Protein AF-A0A379USM1-F1 (afdb_monomer_lite)

pLDDT: mean 75.59, std 11.04, range [40.62, 89.88]

Sequence (109 aa):
MSIKTFIFSQPDKPIVKEKKEIDQTYKKFRFEIIASVFISYAVFYLTRKNFSAAMPAMLTETSLTAEDFAIMSSIFYILYGAMKFVGGMLVDKINPKAMTGPVLIGVGL

Radius of gyration: 20.26 Å; chains: 1; bounding box: 42×25×55 Å

InterPro domains:
  IPR011701 Major facilitator superfamily [PF07690] (37-107)
  IPR020846 Major facilitator superfamily domain [PS50850] (33-109)
  IPR036259 MFS transporter superfamily [G3DSA:1.20.1250.20] (21-109)
  IPR036259 MFS transporter superfamily [SSF103473] (19-105)
  IPR051337 Organophosphate:Pi Antiporter [PTHR43826] (12-108)

Secondary structure (DSSP, 8-state):
--HHHHHBPPPPPP--S-HHHHHHHHH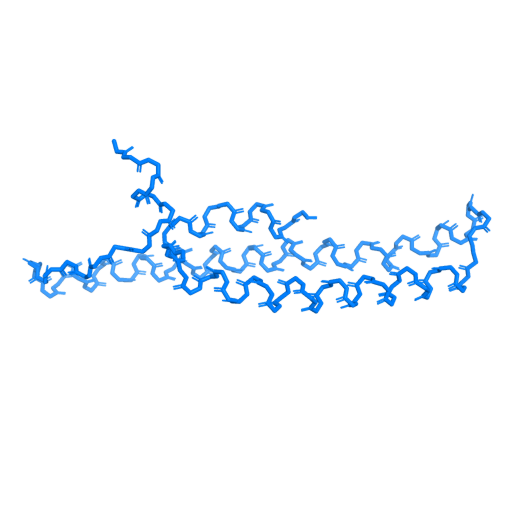HHHHHHHHHHHHHHHHHHHHHHHHHHHHHHHHHHSS--HHHHHHHHHHHHHHHHHHHHHHHHHHTTB-HHHHHHHHHHHS--

Structure (mmCIF, N/CA/C/O backbone):
data_AF-A0A379USM1-F1
#
_entry.id   AF-A0A379USM1-F1
#
loop_
_atom_site.group_PDB
_atom_site.id
_atom_site.type_symbol
_atom_site.label_atom_id
_atom_site.label_alt_id
_atom_site.label_comp_id
_atom_site.label_asym_id
_atom_site.label_entity_id
_atom_site.label_seq_id
_atom_site.pdbx_PDB_ins_code
_atom_site.Cartn_x
_atom_site.Cartn_y
_atom_site.Cartn_z
_atom_site.occupancy
_atom_site.B_iso_or_equiv
_atom_site.auth_seq_id
_atom_site.auth_comp_id
_atom_site.auth_asym_id
_atom_site.auth_atom_id
_atom_site.pdbx_PDB_model_num
ATOM 1 N N . MET A 1 1 ? 4.500 -9.014 27.762 1.00 50.34 1 MET A N 1
ATOM 2 C CA . MET A 1 1 ? 3.458 -9.094 26.712 1.00 50.34 1 MET A CA 1
ATOM 3 C C . MET A 1 1 ? 4.026 -9.956 25.588 1.00 50.34 1 MET A C 1
ATOM 5 O O . MET A 1 1 ? 5.083 -9.613 25.081 1.00 50.34 1 MET A O 1
ATOM 9 N N . SER A 1 2 ? 3.452 -11.133 25.315 1.00 60.16 2 SER A N 1
ATOM 10 C CA . SER A 1 2 ? 4.044 -12.127 24.396 1.00 60.16 2 SER A CA 1
ATOM 11 C C . SER A 1 2 ? 3.902 -11.690 22.931 1.00 60.16 2 SER A C 1
ATOM 13 O O . SER A 1 2 ? 2.845 -11.196 22.545 1.00 60.16 2 SER A O 1
ATOM 15 N N . ILE A 1 3 ? 4.936 -11.898 22.106 1.00 59.66 3 ILE A N 1
ATOM 16 C CA . ILE A 1 3 ? 4.970 -11.534 20.671 1.00 59.66 3 ILE A CA 1
ATOM 17 C C . ILE A 1 3 ? 3.779 -12.139 19.903 1.00 59.66 3 ILE A C 1
ATOM 19 O O . ILE A 1 3 ? 3.190 -11.484 19.045 1.00 59.66 3 ILE A O 1
ATOM 23 N N . LYS A 1 4 ? 3.344 -13.352 20.275 1.00 56.34 4 LYS A N 1
ATOM 24 C CA . LYS A 1 4 ? 2.149 -13.993 19.697 1.00 56.34 4 LYS A CA 1
ATOM 25 C C . LYS A 1 4 ? 0.861 -13.203 19.961 1.00 56.34 4 LYS A C 1
ATOM 27 O O . LYS A 1 4 ? -0.006 -13.150 19.098 1.00 56.34 4 LYS A O 1
ATOM 32 N N . THR A 1 5 ? 0.739 -12.570 21.128 1.00 60.22 5 THR A N 1
ATOM 33 C CA . THR A 1 5 ? -0.442 -11.778 21.516 1.00 60.22 5 THR A CA 1
ATOM 34 C C . THR A 1 5 ? -0.547 -10.475 20.725 1.00 60.22 5 THR A C 1
ATOM 36 O O . THR A 1 5 ? -1.642 -9.946 20.561 1.00 60.22 5 THR A O 1
ATOM 39 N N . PHE A 1 6 ? 0.582 -9.955 20.236 1.00 61.62 6 PHE A N 1
ATOM 40 C CA . PHE A 1 6 ? 0.600 -8.787 19.364 1.00 61.62 6 PHE A CA 1
ATOM 41 C C . PHE A 1 6 ? 0.132 -9.164 17.953 1.00 61.62 6 PHE A C 1
ATOM 43 O O . PHE A 1 6 ? -0.785 -8.544 17.437 1.00 61.62 6 PHE A O 1
ATOM 50 N N . ILE A 1 7 ? 0.689 -10.225 17.362 1.00 61.12 7 ILE A N 1
ATOM 51 C CA . ILE A 1 7 ? 0.458 -10.573 15.950 1.00 61.12 7 ILE A CA 1
ATOM 52 C C . ILE A 1 7 ? -0.935 -11.174 15.692 1.00 61.12 7 ILE A C 1
ATOM 54 O O . ILE A 1 7 ? -1.547 -10.864 14.673 1.00 61.12 7 ILE A O 1
ATOM 58 N N . PHE A 1 8 ? -1.465 -12.006 16.594 1.00 66.44 8 PHE A N 1
ATOM 59 C CA . PHE A 1 8 ? -2.711 -12.742 16.349 1.00 66.44 8 PHE A CA 1
ATOM 60 C C . PHE A 1 8 ? -3.943 -12.078 16.973 1.00 66.44 8 PHE A C 1
ATOM 62 O O . PHE A 1 8 ? -3.883 -11.523 18.079 1.00 66.44 8 PHE A O 1
ATOM 69 N N . SER A 1 9 ? -5.069 -12.149 16.252 1.00 62.97 9 SER A N 1
ATOM 70 C CA . SER A 1 9 ? -6.356 -11.611 16.703 1.00 62.97 9 SER A CA 1
ATOM 71 C C . SER A 1 9 ? -6.764 -12.216 18.052 1.00 62.97 9 SER A C 1
ATOM 73 O O . SER A 1 9 ? -6.607 -13.415 18.284 1.00 62.97 9 SER A O 1
ATOM 75 N N . GLN A 1 10 ? -7.225 -11.369 18.971 1.00 66.00 10 GLN A N 1
ATOM 76 C CA . GLN A 1 10 ? -7.670 -11.775 20.306 1.00 66.00 10 GLN A CA 1
ATOM 77 C C . GLN A 1 10 ? -9.202 -11.867 20.321 1.00 66.00 10 GLN A C 1
ATOM 79 O O . GLN A 1 10 ? -9.842 -11.072 19.633 1.00 66.00 10 GLN A O 1
ATOM 84 N N . PRO A 1 11 ? -9.793 -12.776 21.115 1.00 68.38 11 PRO A N 1
ATOM 85 C CA . PRO A 1 11 ? -11.241 -12.833 21.287 1.00 68.38 11 PRO A CA 1
ATOM 86 C C . PRO A 1 11 ? -11.786 -11.515 21.857 1.00 68.38 11 PRO A C 1
ATOM 88 O O . PRO A 1 11 ? -11.106 -10.832 22.636 1.00 68.38 11 PRO A O 1
ATOM 91 N N . ASP A 1 12 ? -13.011 -11.165 21.461 1.00 67.06 12 ASP A N 1
ATOM 92 C CA . ASP A 1 12 ? -13.661 -9.920 21.862 1.00 67.06 12 ASP A CA 1
ATOM 93 C C . ASP A 1 12 ? -13.754 -9.805 23.386 1.00 67.06 12 ASP A C 1
ATOM 95 O O . ASP A 1 12 ? -14.213 -10.710 24.087 1.00 67.06 12 ASP A O 1
ATOM 99 N N . LYS A 1 13 ? -13.309 -8.663 23.918 1.00 73.69 13 LYS A N 1
ATOM 100 C CA . LYS A 1 13 ? -13.446 -8.370 25.346 1.00 73.69 13 LYS A CA 1
ATOM 101 C C . LYS A 1 13 ? -14.889 -7.945 25.640 1.00 73.69 13 LYS A C 1
ATOM 103 O O . LYS A 1 13 ? -15.439 -7.158 24.868 1.00 73.69 13 LYS A O 1
ATOM 108 N N . PRO A 1 14 ? -15.482 -8.385 26.766 1.00 76.50 14 PRO A N 1
ATOM 109 C CA . PRO A 1 14 ? -16.818 -7.949 27.153 1.00 76.50 14 PRO A CA 1
ATOM 110 C C . PRO A 1 14 ? -16.859 -6.425 27.324 1.00 76.50 14 PRO A C 1
ATOM 112 O O . PRO A 1 14 ? -15.882 -5.801 27.746 1.00 76.50 14 PRO A O 1
ATOM 115 N N . ILE A 1 15 ? -17.987 -5.814 26.968 1.00 73.50 15 ILE A N 1
ATOM 116 C CA . ILE A 1 15 ? -18.174 -4.362 27.023 1.00 73.50 15 ILE A CA 1
ATOM 117 C C . ILE A 1 15 ? -18.356 -3.960 28.493 1.00 73.50 15 ILE A C 1
ATOM 119 O O . ILE A 1 15 ? -19.417 -4.179 29.065 1.00 73.50 15 ILE A O 1
ATOM 123 N N . VAL A 1 16 ? -17.314 -3.392 29.108 1.00 74.94 16 VAL A N 1
ATOM 124 C CA . VAL A 1 16 ? -17.329 -2.977 30.530 1.00 74.94 16 VAL A CA 1
ATOM 125 C C . VAL A 1 16 ? -17.518 -1.458 30.705 1.00 74.94 16 VAL A C 1
ATOM 127 O O . VAL A 1 16 ? -17.664 -0.977 31.821 1.00 74.94 16 VAL A O 1
ATOM 130 N N . LYS A 1 17 ? -17.488 -0.675 29.618 1.00 76.12 17 LYS A N 1
ATOM 131 C CA . LYS A 1 17 ? -17.447 0.798 29.674 1.00 76.12 17 LYS A CA 1
ATOM 132 C C . LYS A 1 17 ? -18.814 1.455 29.502 1.00 76.12 17 LYS A C 1
ATOM 134 O O . LYS A 1 17 ? -19.667 0.947 28.776 1.00 76.12 17 LYS A O 1
ATOM 139 N N . GLU A 1 18 ? -18.974 2.639 30.092 1.00 84.12 18 GLU A N 1
ATOM 140 C CA . GLU A 1 18 ? -20.138 3.495 29.860 1.00 84.12 18 GLU A CA 1
ATOM 141 C C . GLU A 1 18 ? -20.208 3.998 28.408 1.00 84.12 18 GLU A C 1
ATOM 143 O O . GLU A 1 18 ? -19.195 4.301 27.770 1.00 84.12 18 GLU A O 1
ATOM 148 N N . LYS A 1 19 ? -21.433 4.172 27.896 1.00 82.94 19 LYS A N 1
ATOM 149 C CA . LYS A 1 19 ? -21.711 4.577 26.505 1.00 82.94 19 LYS A CA 1
ATOM 150 C C . LYS A 1 19 ? -20.992 5.872 26.091 1.00 82.94 19 LYS A C 1
ATOM 152 O O . LYS A 1 19 ? -20.481 5.968 24.979 1.00 82.94 19 LYS A O 1
ATOM 157 N N . LYS A 1 20 ? -20.883 6.843 27.005 1.00 84.69 20 LYS A N 1
ATOM 158 C CA . LYS A 1 20 ? -20.217 8.134 26.762 1.00 84.69 20 LYS A CA 1
ATOM 159 C C . LYS A 1 20 ? -18.708 7.986 26.526 1.00 84.69 20 LYS A C 1
ATOM 161 O O . LYS A 1 20 ? -18.154 8.674 25.670 1.00 84.69 20 LYS A O 1
ATOM 166 N N . GLU A 1 21 ? -18.045 7.087 27.252 1.00 84.38 21 GLU A N 1
ATOM 167 C CA . GLU A 1 21 ? -16.617 6.811 27.064 1.00 84.38 21 GLU A CA 1
ATOM 168 C C . GLU A 1 21 ? -16.347 6.074 25.749 1.00 84.38 21 GLU A C 1
ATOM 170 O O . GLU A 1 21 ? -15.343 6.341 25.079 1.00 84.38 21 GLU A O 1
ATOM 175 N N . ILE A 1 22 ? -17.253 5.169 25.361 1.00 84.38 22 ILE A N 1
ATOM 176 C CA . ILE A 1 22 ? -17.186 4.444 24.087 1.00 84.38 22 ILE A CA 1
ATOM 177 C C . ILE A 1 22 ? -17.250 5.436 22.922 1.00 84.38 22 ILE A C 1
ATOM 179 O O . ILE A 1 22 ? -16.369 5.411 22.063 1.00 84.38 22 ILE A O 1
ATOM 183 N N . ASP A 1 23 ? -18.212 6.361 22.930 1.00 87.12 23 ASP A N 1
ATOM 184 C CA . ASP A 1 23 ? -18.389 7.343 21.852 1.00 87.12 23 ASP A CA 1
ATOM 185 C C . ASP A 1 23 ? -17.173 8.267 21.686 1.00 87.12 23 ASP A C 1
ATOM 187 O O . ASP A 1 23 ? -16.744 8.557 20.564 1.00 87.12 23 ASP A O 1
ATOM 191 N N . GLN A 1 24 ? -16.582 8.725 22.794 1.00 86.94 24 GLN A N 1
ATOM 192 C CA . GLN A 1 24 ? -15.374 9.556 22.751 1.00 86.94 24 GLN A CA 1
ATOM 193 C C . GLN A 1 24 ? -14.169 8.781 22.214 1.00 86.94 24 GLN A C 1
ATOM 195 O O . GLN A 1 24 ? -13.426 9.287 21.371 1.00 86.94 24 GLN A O 1
ATOM 200 N N . THR A 1 25 ? -13.992 7.546 22.682 1.00 84.94 25 THR A N 1
ATOM 201 C CA . THR A 1 25 ? -12.895 6.670 22.258 1.00 84.94 25 THR A C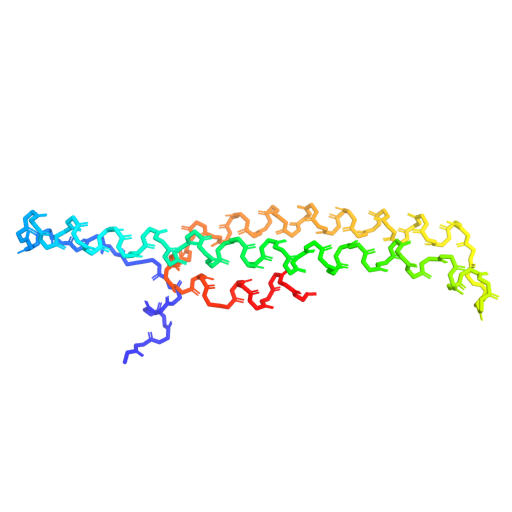A 1
ATOM 202 C C . THR A 1 25 ? -13.025 6.313 20.776 1.00 84.94 25 THR A C 1
ATOM 204 O O . THR A 1 25 ? -12.046 6.383 20.034 1.00 84.94 25 THR A O 1
ATOM 207 N N . TYR A 1 26 ? -14.241 6.009 20.318 1.00 85.62 26 TYR A N 1
ATOM 208 C CA . TYR A 1 26 ? -14.533 5.702 18.921 1.00 85.62 26 TYR A CA 1
ATOM 209 C C . TYR A 1 26 ? -14.215 6.878 17.993 1.00 85.62 26 TYR A C 1
ATOM 211 O O . TYR A 1 26 ? -13.559 6.692 16.970 1.00 85.62 26 TYR A O 1
ATOM 219 N N . LYS A 1 27 ? -14.619 8.103 18.359 1.00 87.12 27 LYS A N 1
ATOM 220 C CA . LYS A 1 27 ? -14.324 9.305 17.558 1.00 87.12 27 LYS A CA 1
ATOM 221 C C . LYS A 1 27 ? -12.821 9.537 17.387 1.00 87.12 27 LYS A C 1
ATOM 223 O O . LYS A 1 27 ? -12.395 9.852 16.278 1.00 87.12 27 LYS A O 1
ATOM 228 N N . LYS A 1 28 ? -12.031 9.343 18.450 1.00 84.81 28 LYS A N 1
ATOM 229 C CA . LYS A 1 28 ? -10.564 9.458 18.395 1.00 84.81 28 LYS A CA 1
ATOM 230 C C . LYS A 1 28 ? -9.955 8.407 17.466 1.00 84.81 28 LYS A C 1
ATOM 232 O O . LYS A 1 28 ? -9.300 8.769 16.492 1.00 84.81 28 LYS A O 1
ATOM 237 N N . PHE A 1 29 ? -10.259 7.127 17.695 1.00 82.94 29 PHE A N 1
ATOM 238 C CA . PHE A 1 29 ? -9.716 6.046 16.866 1.00 82.94 29 PHE A CA 1
ATOM 239 C C . PHE A 1 29 ? -10.137 6.149 15.404 1.00 82.94 29 PHE A C 1
ATOM 241 O O . PHE A 1 29 ? -9.343 5.850 14.518 1.00 82.94 29 PHE A O 1
ATOM 248 N N . ARG A 1 30 ? -11.359 6.609 15.124 1.00 84.19 30 ARG A N 1
ATOM 249 C CA . ARG A 1 30 ? -11.820 6.811 13.749 1.00 84.19 30 ARG A CA 1
ATOM 250 C C . ARG A 1 30 ? -10.920 7.787 12.993 1.00 84.19 30 ARG A C 1
ATOM 252 O O . ARG A 1 30 ? -10.568 7.507 11.853 1.00 84.19 30 ARG A O 1
ATOM 259 N N . PHE A 1 31 ? -10.548 8.906 13.612 1.00 84.94 31 PHE A N 1
ATOM 260 C CA . PHE A 1 31 ? -9.679 9.889 12.970 1.00 84.94 31 PHE A CA 1
ATOM 261 C C . PHE A 1 31 ? -8.254 9.354 12.781 1.00 84.94 31 PHE A C 1
ATOM 263 O O . PHE A 1 31 ? -7.702 9.473 11.691 1.00 84.94 31 PHE A O 1
ATOM 270 N N . GLU A 1 32 ? -7.696 8.697 13.801 1.00 80.88 32 GLU A N 1
ATOM 271 C CA . GLU A 1 32 ? -6.358 8.091 13.736 1.00 80.88 32 GLU A CA 1
ATOM 272 C C . GLU A 1 32 ? -6.256 7.025 12.636 1.00 80.88 32 GLU A C 1
ATOM 274 O O . GLU A 1 32 ? -5.315 7.044 11.843 1.00 80.88 32 GLU A O 1
ATOM 279 N N . ILE A 1 33 ? -7.248 6.132 12.538 1.00 80.31 33 ILE A N 1
ATOM 280 C CA . ILE A 1 33 ? -7.286 5.078 11.515 1.00 80.31 33 ILE A CA 1
ATOM 281 C C . ILE A 1 33 ? -7.414 5.691 10.117 1.00 80.31 33 ILE A C 1
ATOM 283 O O . ILE A 1 33 ? -6.684 5.293 9.213 1.00 80.31 33 ILE A O 1
ATOM 287 N N . ILE A 1 34 ? -8.301 6.675 9.927 1.00 83.88 34 ILE A N 1
ATOM 288 C CA . ILE A 1 34 ? -8.475 7.329 8.621 1.00 83.88 34 ILE A CA 1
ATOM 289 C C . ILE A 1 34 ? -7.185 8.035 8.191 1.00 83.88 34 ILE A C 1
ATOM 291 O O . ILE A 1 34 ? -6.742 7.844 7.060 1.00 83.88 34 ILE A O 1
ATOM 295 N N . ALA A 1 35 ? -6.565 8.814 9.081 1.00 82.06 35 ALA A N 1
ATOM 296 C CA . ALA A 1 35 ? -5.321 9.519 8.783 1.00 82.06 35 ALA A CA 1
ATOM 297 C C . ALA A 1 35 ? -4.186 8.540 8.446 1.00 82.06 35 ALA A C 1
ATOM 299 O O . ALA A 1 35 ? -3.465 8.731 7.469 1.00 82.06 35 ALA A O 1
ATOM 300 N N . SER A 1 36 ? -4.074 7.456 9.214 1.00 78.00 36 SER A N 1
ATOM 301 C CA . SER A 1 36 ? -3.102 6.387 8.991 1.00 78.00 36 SER A CA 1
ATOM 302 C C . SER A 1 36 ? -3.266 5.734 7.613 1.00 78.00 36 SER A C 1
ATOM 304 O O . SER A 1 36 ? -2.301 5.691 6.847 1.00 78.00 36 SER A O 1
ATOM 306 N N . VAL A 1 37 ? -4.479 5.296 7.261 1.00 79.56 37 VAL A N 1
ATOM 307 C CA . VAL A 1 37 ? -4.771 4.663 5.961 1.00 79.56 37 VAL A CA 1
ATOM 308 C C . VAL A 1 37 ? -4.533 5.638 4.808 1.00 79.56 37 VAL A C 1
ATOM 310 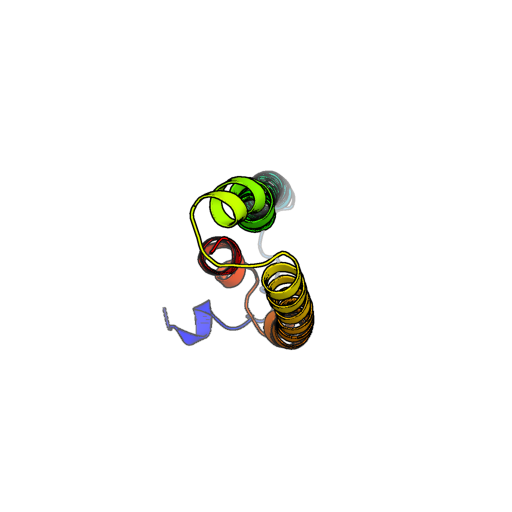O O . VAL A 1 37 ? -3.961 5.258 3.788 1.00 79.56 37 VAL A O 1
ATOM 313 N N . PHE A 1 38 ? -4.917 6.905 4.977 1.00 82.75 38 PHE A N 1
ATOM 314 C CA . PHE A 1 38 ? -4.698 7.940 3.969 1.00 82.75 38 PHE A CA 1
ATOM 315 C C . PHE A 1 38 ? -3.208 8.155 3.685 1.00 82.75 38 PHE A C 1
ATOM 317 O O . PHE A 1 38 ? -2.797 8.133 2.525 1.00 82.75 38 PHE A O 1
ATOM 324 N N . ILE A 1 39 ? -2.388 8.302 4.732 1.00 81.56 39 ILE A N 1
ATOM 325 C CA . ILE A 1 39 ? -0.938 8.482 4.587 1.00 81.56 39 ILE A CA 1
ATOM 326 C C . ILE A 1 39 ? -0.300 7.243 3.953 1.00 81.56 39 ILE A C 1
ATOM 328 O O . ILE A 1 39 ? 0.508 7.395 3.038 1.00 81.56 39 ILE A O 1
ATOM 332 N N . SER A 1 40 ? -0.688 6.028 4.367 1.00 76.25 40 SER A N 1
ATOM 333 C CA . SER A 1 40 ? -0.144 4.806 3.739 1.00 76.25 40 SER A CA 1
ATOM 334 C C . SER A 1 40 ? -0.449 4.784 2.247 1.00 76.25 40 SER A C 1
ATOM 336 O O . SER A 1 40 ? 0.424 4.495 1.432 1.00 76.25 40 SER A O 1
ATOM 338 N N . TYR A 1 41 ? -1.691 5.108 1.885 1.00 80.06 41 TYR A N 1
ATOM 339 C CA . TYR A 1 41 ? -2.125 5.099 0.496 1.00 80.06 41 TYR A CA 1
ATOM 340 C C . TYR A 1 41 ? -1.406 6.165 -0.340 1.00 80.06 41 TYR A C 1
ATOM 342 O O . TYR A 1 41 ? -1.020 5.897 -1.476 1.00 80.06 41 TYR A O 1
ATOM 350 N N . ALA A 1 42 ? -1.164 7.347 0.231 1.00 83.38 42 ALA A N 1
ATOM 351 C CA . ALA A 1 42 ? -0.389 8.398 -0.420 1.00 83.38 42 ALA A CA 1
ATOM 352 C C . ALA A 1 42 ? 1.060 7.955 -0.688 1.00 83.38 42 ALA A C 1
ATOM 354 O O . ALA A 1 42 ? 1.534 8.081 -1.817 1.00 83.38 42 ALA A O 1
ATOM 355 N N . VAL A 1 43 ? 1.739 7.373 0.309 1.00 80.75 43 VAL A N 1
ATOM 356 C CA . VAL A 1 43 ? 3.117 6.865 0.164 1.00 80.75 43 VAL A CA 1
ATOM 357 C C . VAL A 1 43 ? 3.189 5.737 -0.869 1.00 80.75 43 VAL A C 1
ATOM 359 O O . VAL A 1 43 ? 4.055 5.762 -1.741 1.00 80.75 43 VAL A O 1
ATOM 362 N N . PHE A 1 44 ? 2.230 4.808 -0.854 1.00 79.25 44 PHE A N 1
ATOM 363 C CA . PHE A 1 44 ? 2.126 3.742 -1.857 1.00 79.25 44 PHE A CA 1
ATOM 364 C C . PHE A 1 44 ? 1.992 4.286 -3.293 1.00 79.25 44 PHE A C 1
ATOM 366 O O . PHE A 1 44 ? 2.520 3.710 -4.246 1.00 79.25 44 PHE A O 1
ATOM 373 N N . TYR A 1 45 ? 1.300 5.413 -3.482 1.00 81.12 45 TYR A N 1
ATOM 374 C CA . TYR A 1 45 ? 1.200 6.039 -4.802 1.00 81.12 45 TYR A CA 1
ATOM 375 C C . TYR A 1 45 ? 2.509 6.676 -5.266 1.00 81.12 45 TYR A C 1
ATOM 377 O O . TYR A 1 45 ? 2.767 6.677 -6.473 1.00 81.12 45 TYR A O 1
ATOM 385 N N . LEU A 1 46 ? 3.339 7.174 -4.343 1.00 77.50 46 LEU A N 1
ATOM 386 C CA . LEU A 1 46 ? 4.660 7.705 -4.680 1.00 77.50 46 LEU A CA 1
ATOM 387 C C . LEU A 1 46 ? 5.541 6.601 -5.269 1.00 77.50 46 LEU A C 1
ATOM 389 O O . LEU A 1 46 ? 6.005 6.727 -6.400 1.00 77.50 46 LEU A O 1
ATOM 393 N N . THR A 1 47 ? 5.690 5.472 -4.573 1.00 75.00 47 THR A N 1
ATOM 394 C CA . THR A 1 47 ? 6.527 4.360 -5.055 1.00 75.00 47 THR A CA 1
ATOM 395 C C . THR A 1 47 ? 6.018 3.776 -6.371 1.00 75.00 47 THR A C 1
ATOM 397 O O . THR A 1 47 ? 6.808 3.507 -7.277 1.00 75.00 47 THR A O 1
ATOM 400 N N . ARG A 1 48 ? 4.694 3.681 -6.546 1.00 75.94 48 ARG A N 1
ATOM 401 C CA . ARG A 1 48 ? 4.086 3.174 -7.784 1.00 75.94 48 ARG A CA 1
ATOM 402 C C . ARG A 1 48 ? 4.274 4.094 -8.994 1.00 75.94 48 ARG A C 1
ATOM 404 O O . ARG A 1 48 ? 4.325 3.601 -10.119 1.00 75.94 48 ARG A O 1
ATOM 411 N N . LYS A 1 49 ? 4.331 5.415 -8.802 1.00 76.69 49 LYS A N 1
ATOM 412 C CA . LYS A 1 49 ? 4.477 6.384 -9.905 1.00 76.69 49 LYS A CA 1
ATOM 413 C C . LYS A 1 49 ? 5.928 6.732 -10.229 1.00 76.69 49 LYS A C 1
ATOM 415 O O . LYS A 1 49 ? 6.186 7.141 -11.360 1.00 76.69 49 LYS A O 1
ATOM 420 N N . ASN A 1 50 ? 6.860 6.499 -9.305 1.00 80.31 50 ASN A N 1
ATOM 421 C CA . ASN A 1 50 ? 8.287 6.764 -9.507 1.00 80.31 50 ASN A CA 1
ATOM 422 C C . ASN A 1 50 ? 8.852 6.066 -10.752 1.00 80.31 50 ASN A C 1
ATOM 424 O O . ASN A 1 50 ? 9.579 6.685 -11.522 1.00 80.31 50 ASN A O 1
ATOM 428 N N . PHE A 1 51 ? 8.473 4.809 -10.996 1.00 75.38 51 PHE A N 1
ATOM 429 C CA . PHE A 1 51 ? 8.990 4.043 -12.133 1.00 75.38 51 PHE A CA 1
ATOM 430 C C . PHE A 1 51 ? 8.571 4.640 -13.488 1.00 75.38 51 PHE A C 1
ATOM 432 O O . PHE A 1 51 ? 9.394 4.792 -14.385 1.00 75.38 51 PHE A O 1
ATOM 439 N N . SER A 1 52 ? 7.311 5.072 -13.619 1.00 78.81 52 SER A N 1
ATOM 440 C CA . SER A 1 52 ? 6.830 5.745 -14.835 1.00 78.81 52 SER A CA 1
ATOM 441 C C . SER A 1 52 ? 7.435 7.139 -15.025 1.00 78.81 52 SER A C 1
ATOM 443 O O . SER A 1 52 ? 7.583 7.580 -16.159 1.00 78.81 52 SER A O 1
ATOM 445 N N . ALA A 1 53 ? 7.779 7.835 -13.937 1.00 82.62 53 ALA A N 1
ATOM 446 C CA . ALA A 1 53 ? 8.440 9.138 -13.997 1.00 82.62 53 ALA A CA 1
ATOM 447 C C . ALA A 1 53 ? 9.928 9.026 -14.380 1.00 82.62 53 ALA A C 1
ATOM 449 O O . ALA A 1 53 ? 10.438 9.885 -15.093 1.00 82.62 53 ALA A O 1
ATOM 450 N N . ALA A 1 54 ? 10.608 7.960 -13.943 1.00 84.06 54 ALA A N 1
ATOM 451 C CA . ALA A 1 54 ? 12.013 7.698 -14.255 1.00 84.06 54 ALA A CA 1
ATOM 452 C C . ALA A 1 54 ? 12.225 7.085 -15.651 1.00 84.06 54 ALA A C 1
ATOM 454 O O . ALA A 1 54 ? 13.286 7.270 -16.240 1.00 84.06 54 ALA A O 1
ATOM 455 N N . MET A 1 55 ? 11.218 6.397 -16.200 1.00 80.94 55 MET A N 1
ATOM 456 C CA . MET A 1 55 ? 11.265 5.741 -17.513 1.00 80.94 55 MET A CA 1
ATOM 457 C C . MET A 1 55 ? 11.889 6.593 -18.642 1.00 80.94 55 MET A C 1
ATOM 459 O O . MET A 1 55 ? 12.817 6.096 -19.274 1.00 80.94 55 MET A O 1
ATOM 463 N N . PRO A 1 56 ? 11.465 7.847 -18.915 1.00 82.12 56 PRO A N 1
ATOM 464 C CA . PRO A 1 56 ? 12.056 8.638 -19.999 1.00 82.12 56 PRO A CA 1
ATOM 465 C C . PRO A 1 56 ? 13.550 8.924 -19.798 1.00 82.12 56 PRO A C 1
ATOM 467 O O . PRO A 1 56 ? 14.305 8.821 -20.757 1.00 82.12 56 PRO A O 1
ATOM 470 N N . ALA A 1 57 ? 13.985 9.221 -18.568 1.00 83.75 57 ALA A N 1
ATOM 471 C CA . ALA A 1 57 ? 15.397 9.460 -18.258 1.00 83.75 57 ALA A CA 1
ATOM 472 C C . ALA A 1 57 ? 16.233 8.173 -18.370 1.00 83.75 57 ALA A C 1
ATOM 474 O O . ALA A 1 57 ? 17.344 8.182 -18.894 1.00 83.75 57 ALA A O 1
ATOM 475 N N . MET A 1 58 ? 15.678 7.036 -17.939 1.00 81.56 58 MET A N 1
ATOM 476 C CA . MET A 1 58 ? 16.354 5.744 -18.061 1.00 81.56 58 MET A CA 1
ATOM 477 C C . MET A 1 58 ? 16.502 5.308 -19.522 1.00 81.56 58 MET A C 1
ATOM 479 O O . MET A 1 58 ? 17.562 4.815 -19.887 1.00 81.56 58 MET A O 1
ATOM 483 N N . LEU A 1 59 ? 15.500 5.531 -20.376 1.00 81.38 59 LEU A N 1
ATOM 484 C CA . LEU A 1 59 ? 15.587 5.219 -21.811 1.00 81.38 59 LEU A CA 1
ATOM 485 C C . LEU A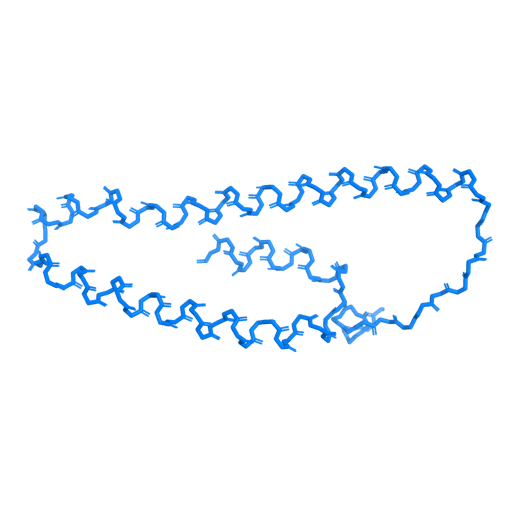 1 59 ? 16.645 6.060 -22.547 1.00 81.38 59 LEU A C 1
ATOM 487 O O . LEU A 1 59 ? 17.171 5.616 -23.562 1.00 81.38 59 LEU A O 1
ATOM 491 N N . THR A 1 60 ? 16.945 7.273 -22.068 1.00 80.00 60 THR A N 1
ATOM 492 C CA . THR A 1 60 ? 17.966 8.146 -22.674 1.00 80.00 60 THR A CA 1
ATOM 493 C C . THR A 1 60 ? 19.377 7.889 -22.152 1.00 80.00 60 THR A C 1
ATOM 495 O O . THR A 1 60 ? 20.336 8.065 -22.898 1.00 80.00 60 THR A O 1
ATOM 498 N N . GLU A 1 61 ? 19.519 7.507 -20.879 1.00 79.94 61 GLU A N 1
ATOM 499 C CA . GLU A 1 61 ? 20.823 7.368 -20.209 1.00 79.94 61 GLU A CA 1
ATOM 500 C C . GLU A 1 61 ? 21.312 5.918 -20.095 1.00 79.94 61 GLU A C 1
ATOM 502 O O . GLU A 1 61 ? 22.476 5.678 -19.773 1.00 79.94 61 GLU A O 1
ATOM 507 N N . THR A 1 62 ? 20.451 4.935 -20.366 1.00 76.94 62 THR A N 1
ATOM 508 C CA . THR A 1 62 ? 20.794 3.509 -20.299 1.00 76.94 62 THR A CA 1
ATOM 509 C C . THR A 1 62 ? 20.491 2.805 -21.618 1.00 76.94 62 THR A C 1
ATOM 511 O O . THR A 1 62 ? 19.729 3.293 -22.444 1.00 76.94 62 THR A O 1
ATOM 514 N N . SER A 1 63 ? 21.063 1.617 -21.812 1.00 76.62 63 SER A N 1
ATOM 515 C CA . SER A 1 63 ? 20.776 0.738 -22.953 1.00 76.62 63 SER A CA 1
ATOM 516 C C . SER A 1 63 ? 19.455 -0.042 -22.821 1.00 76.62 63 SER A C 1
ATOM 518 O O . SER A 1 63 ? 19.230 -0.985 -23.577 1.00 76.62 63 SER A O 1
ATOM 520 N N . LEU A 1 64 ? 18.589 0.324 -21.867 1.00 80.50 64 LEU A N 1
ATOM 521 C CA . LEU A 1 64 ? 17.270 -0.285 -21.697 1.00 80.50 64 LEU A CA 1
ATOM 522 C C . LEU A 1 64 ? 16.324 0.158 -22.811 1.00 80.50 64 LEU A C 1
ATOM 524 O O . LEU A 1 64 ? 16.257 1.335 -23.166 1.00 80.50 64 LEU A O 1
ATOM 528 N N . THR A 1 65 ? 15.544 -0.785 -23.328 1.00 83.56 65 THR A N 1
ATOM 529 C CA . THR A 1 65 ? 14.559 -0.530 -24.380 1.00 83.56 65 THR A CA 1
ATOM 530 C C . THR A 1 65 ? 13.144 -0.430 -23.811 1.00 83.56 65 THR A C 1
ATOM 532 O O . THR A 1 65 ? 12.858 -0.867 -22.695 1.00 83.56 65 THR A O 1
ATOM 535 N N . ALA A 1 66 ? 12.208 0.124 -24.587 1.00 81.44 66 ALA A N 1
ATOM 536 C CA . ALA A 1 66 ? 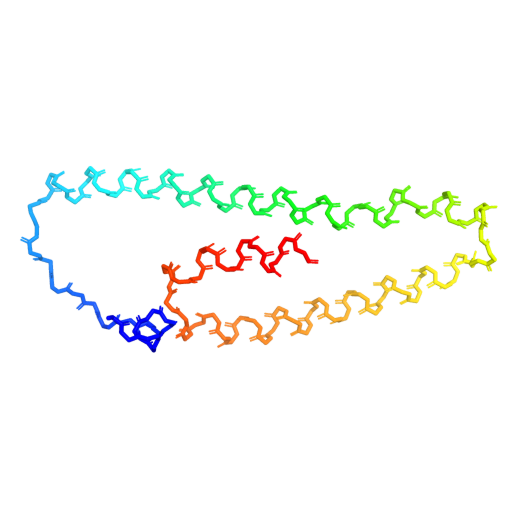10.799 0.177 -24.188 1.00 81.44 66 ALA A CA 1
ATOM 537 C C . ALA A 1 66 ? 10.189 -1.223 -23.953 1.00 81.44 66 ALA A C 1
ATOM 539 O O . ALA A 1 66 ? 9.257 -1.363 -23.160 1.00 81.44 66 ALA A O 1
ATOM 540 N N . GLU A 1 67 ? 10.728 -2.253 -24.613 1.00 86.25 67 GLU A N 1
ATOM 541 C CA . GLU A 1 67 ? 10.311 -3.646 -24.451 1.00 86.25 67 GLU A CA 1
ATOM 542 C C . GLU A 1 67 ? 10.685 -4.190 -23.062 1.00 86.25 67 GLU A C 1
ATOM 544 O O . GLU A 1 67 ? 9.838 -4.773 -22.379 1.00 86.25 67 GLU A O 1
ATOM 549 N N . ASP A 1 68 ? 11.891 -3.886 -22.573 1.00 84.12 68 ASP A N 1
ATOM 550 C CA . ASP A 1 68 ? 12.339 -4.268 -21.225 1.00 84.12 68 ASP A CA 1
ATOM 551 C C . ASP A 1 68 ? 11.439 -3.658 -20.138 1.00 84.12 68 ASP A C 1
ATOM 553 O O . ASP A 1 68 ? 11.016 -4.336 -19.194 1.00 84.12 68 ASP A O 1
ATOM 557 N N . PHE A 1 69 ? 11.059 -2.387 -20.304 1.00 83.19 69 PHE A N 1
ATOM 558 C CA . PHE A 1 69 ? 10.126 -1.700 -19.404 1.00 83.19 69 PHE A CA 1
ATOM 559 C C . PHE A 1 69 ? 8.729 -2.336 -19.400 1.00 83.19 69 PHE A C 1
ATOM 561 O O . PHE A 1 69 ? 8.082 -2.410 -18.344 1.00 83.19 69 PHE A O 1
ATOM 568 N N . ALA A 1 70 ? 8.256 -2.812 -20.554 1.00 84.62 70 ALA A N 1
ATOM 569 C CA . ALA A 1 70 ? 6.970 -3.493 -20.669 1.00 84.62 70 ALA A CA 1
ATOM 570 C C . ALA A 1 70 ? 6.982 -4.847 -19.940 1.00 84.62 70 ALA A C 1
ATOM 572 O O . ALA A 1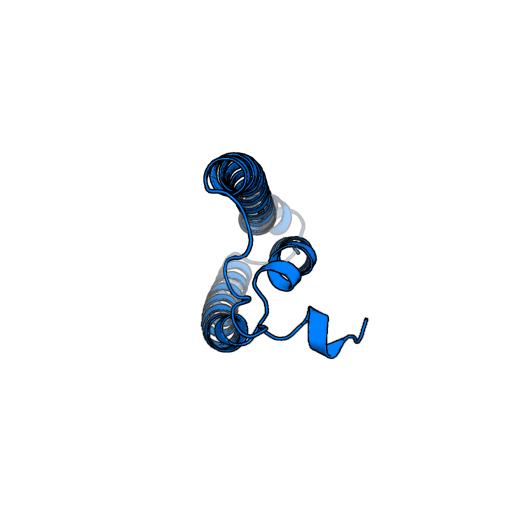 70 ? 6.034 -5.170 -19.212 1.00 84.62 70 ALA A O 1
ATOM 573 N N . ILE A 1 71 ? 8.075 -5.604 -20.067 1.00 89.25 71 ILE A N 1
ATOM 574 C CA . ILE A 1 71 ? 8.264 -6.883 -19.372 1.00 89.25 71 ILE A CA 1
ATOM 575 C C . ILE A 1 71 ? 8.338 -6.662 -17.856 1.00 89.25 71 ILE A C 1
ATOM 577 O O . ILE A 1 71 ? 7.593 -7.302 -17.108 1.00 89.25 71 ILE A O 1
ATOM 581 N N . MET A 1 72 ? 9.151 -5.706 -17.391 1.00 86.50 72 MET A N 1
ATOM 582 C CA . MET A 1 72 ? 9.255 -5.363 -15.965 1.00 86.50 72 MET A CA 1
ATOM 583 C C . MET A 1 72 ? 7.900 -4.961 -15.370 1.00 86.50 72 MET A C 1
ATOM 585 O O . MET A 1 72 ? 7.510 -5.460 -14.311 1.00 86.50 72 MET A O 1
ATOM 589 N N . SER A 1 73 ? 7.149 -4.104 -16.067 1.00 83.81 73 SER A N 1
ATOM 590 C CA . SER A 1 73 ? 5.824 -3.655 -15.620 1.00 83.81 73 SER A CA 1
ATOM 591 C C . SER A 1 73 ? 4.826 -4.811 -15.536 1.00 83.81 73 SER A C 1
ATOM 593 O O . SER A 1 73 ? 4.041 -4.893 -14.591 1.00 83.81 73 SER A O 1
ATOM 595 N N . SER A 1 74 ? 4.867 -5.732 -16.499 1.00 88.19 74 SER A N 1
ATOM 596 C CA . SER A 1 74 ? 3.984 -6.902 -16.530 1.00 88.19 74 SER A CA 1
ATOM 597 C C . SER A 1 74 ? 4.265 -7.849 -15.362 1.00 88.19 74 SER A C 1
ATOM 599 O O . SER A 1 74 ? 3.339 -8.245 -14.651 1.00 88.19 74 SER A O 1
ATOM 601 N N . ILE A 1 75 ? 5.542 -8.145 -15.101 1.00 89.88 75 ILE A N 1
ATOM 602 C CA . ILE A 1 75 ? 5.968 -8.966 -13.958 1.00 89.88 75 ILE A CA 1
ATOM 603 C C . ILE A 1 75 ? 5.558 -8.307 -12.637 1.00 89.88 75 ILE A C 1
ATOM 605 O O . ILE A 1 75 ? 5.028 -8.983 -11.753 1.00 89.88 75 ILE A O 1
ATOM 609 N N . PHE A 1 76 ? 5.729 -6.987 -12.518 1.00 85.31 76 PHE A N 1
ATOM 610 C CA . PHE A 1 76 ? 5.297 -6.231 -11.344 1.00 85.31 76 PHE A CA 1
ATOM 611 C C . PHE A 1 76 ? 3.795 -6.395 -11.074 1.00 85.31 76 PHE A C 1
ATOM 613 O O . PHE A 1 76 ? 3.403 -6.664 -9.938 1.00 85.31 76 PHE A O 1
ATOM 620 N N . TYR A 1 77 ? 2.940 -6.296 -12.098 1.00 85.62 77 TYR A N 1
ATOM 621 C CA . TYR A 1 77 ? 1.494 -6.478 -11.924 1.00 85.62 77 TYR A CA 1
ATOM 622 C C . TYR A 1 77 ? 1.103 -7.906 -11.536 1.00 85.62 77 TYR A C 1
ATOM 624 O O . TYR A 1 77 ? 0.211 -8.081 -10.701 1.00 85.62 77 TYR A O 1
ATOM 632 N N . ILE A 1 78 ? 1.780 -8.913 -12.090 1.00 89.75 78 ILE A N 1
ATOM 633 C CA . ILE A 1 78 ? 1.553 -10.321 -11.737 1.00 89.75 78 ILE A CA 1
ATOM 634 C C . ILE A 1 78 ? 1.932 -10.570 -10.272 1.00 89.75 78 ILE A C 1
ATOM 636 O O . ILE A 1 78 ? 1.123 -11.101 -9.507 1.00 89.75 78 ILE A O 1
ATOM 640 N N . LEU A 1 79 ? 3.123 -10.128 -9.856 1.00 87.00 79 LEU A N 1
ATOM 641 C CA . LEU A 1 79 ? 3.582 -10.229 -8.468 1.00 87.00 79 LEU A CA 1
ATOM 642 C C . LEU A 1 79 ? 2.658 -9.470 -7.515 1.00 87.00 79 LEU A C 1
ATOM 644 O O . LEU A 1 79 ? 2.281 -10.010 -6.478 1.00 87.00 79 LEU A O 1
ATOM 648 N N . TYR A 1 80 ? 2.229 -8.261 -7.880 1.00 83.44 80 TYR A N 1
ATOM 649 C CA . TYR A 1 80 ? 1.296 -7.472 -7.077 1.00 83.44 80 TYR A CA 1
ATOM 650 C C . TYR A 1 80 ? -0.052 -8.186 -6.886 1.00 83.44 80 TYR A C 1
ATOM 652 O O . TYR A 1 80 ? -0.602 -8.198 -5.782 1.00 83.44 80 TYR A O 1
ATOM 660 N N . GLY A 1 81 ? -0.574 -8.821 -7.940 1.00 83.94 81 GLY A N 1
ATOM 661 C CA . GLY A 1 81 ? -1.776 -9.653 -7.864 1.00 83.94 81 GLY A CA 1
ATOM 662 C C . GLY A 1 81 ? -1.598 -10.849 -6.925 1.00 83.94 81 GLY A C 1
ATOM 663 O O . GLY A 1 81 ? -2.427 -11.066 -6.038 1.00 83.94 81 GLY A O 1
ATOM 664 N N . ALA A 1 82 ? -0.485 -11.575 -7.058 1.00 86.31 82 ALA A N 1
ATOM 665 C CA . ALA A 1 82 ? -0.159 -12.711 -6.197 1.00 86.31 82 ALA A CA 1
ATOM 666 C C . ALA A 1 82 ? 0.001 -12.294 -4.722 1.00 86.31 82 ALA A C 1
ATOM 668 O O . ALA A 1 82 ? -0.562 -12.930 -3.828 1.00 86.31 82 ALA A O 1
ATOM 669 N N . MET A 1 83 ? 0.695 -11.182 -4.462 1.00 81.44 83 MET A N 1
ATOM 670 C CA . MET A 1 83 ? 0.873 -10.620 -3.120 1.00 81.44 83 MET A CA 1
ATOM 671 C C . MET A 1 83 ? -0.455 -10.208 -2.490 1.00 81.44 83 MET A C 1
ATOM 673 O O . MET A 1 83 ? -0.664 -10.468 -1.307 1.00 81.44 83 MET A O 1
ATOM 677 N N . LYS A 1 84 ? -1.384 -9.618 -3.254 1.00 80.50 84 LYS A N 1
ATOM 678 C CA . LYS A 1 84 ? -2.724 -9.297 -2.739 1.00 80.50 84 LYS A CA 1
ATOM 679 C C . LYS A 1 84 ? -3.517 -10.538 -2.351 1.00 80.50 84 LYS A C 1
ATOM 681 O O . LYS A 1 84 ? -4.221 -10.502 -1.346 1.00 80.50 84 LYS A O 1
ATOM 686 N N . PHE A 1 85 ? -3.400 -11.619 -3.117 1.00 82.00 85 PHE A N 1
ATOM 687 C CA . PHE A 1 85 ? -4.102 -12.866 -2.825 1.00 82.00 85 PHE A CA 1
ATOM 688 C C . PHE A 1 85 ? -3.584 -13.514 -1.534 1.00 82.00 85 PHE A C 1
ATOM 690 O O . PHE A 1 85 ? -4.358 -13.804 -0.621 1.00 82.00 85 PHE A O 1
ATOM 697 N N . VAL A 1 86 ? -2.262 -13.666 -1.419 1.00 81.56 86 VAL A N 1
ATOM 698 C CA . VAL A 1 86 ? -1.622 -14.223 -0.216 1.00 81.56 86 VAL A CA 1
ATOM 699 C C . VAL A 1 86 ? -1.823 -13.303 0.991 1.00 81.56 86 VAL A C 1
ATOM 701 O O . VAL A 1 86 ? -2.163 -13.771 2.076 1.00 81.56 86 VAL A O 1
ATOM 704 N N . GLY A 1 87 ? -1.670 -11.993 0.794 1.00 77.50 87 GLY A N 1
ATOM 705 C CA . GLY A 1 87 ? -1.862 -10.979 1.824 1.00 77.50 87 GLY A CA 1
ATOM 706 C C . GLY A 1 87 ? -3.290 -10.954 2.360 1.00 77.50 87 GLY A C 1
ATOM 707 O O . GLY A 1 87 ? -3.465 -10.922 3.571 1.00 77.50 87 GLY A O 1
ATOM 708 N N . GLY A 1 88 ? -4.304 -11.053 1.493 1.00 75.12 88 GLY A N 1
ATOM 709 C CA . GLY A 1 88 ? -5.708 -11.123 1.908 1.00 75.12 88 GLY A CA 1
ATOM 710 C C . GLY A 1 88 ? -5.990 -12.319 2.819 1.00 75.12 88 GLY A C 1
ATOM 711 O O . GLY A 1 88 ? -6.538 -12.146 3.902 1.00 75.12 88 GLY A O 1
ATOM 712 N N . MET A 1 89 ? -5.512 -13.510 2.443 1.00 78.19 89 MET A N 1
ATOM 713 C CA . MET A 1 89 ? -5.652 -14.714 3.277 1.00 78.19 89 MET A CA 1
ATOM 714 C C . MET A 1 89 ? -4.912 -14.613 4.621 1.00 78.19 89 MET A C 1
ATOM 716 O O . MET A 1 89 ? -5.302 -15.258 5.598 1.00 78.19 89 MET A O 1
ATOM 720 N N . LEU A 1 90 ? -3.818 -13.848 4.677 1.00 73.62 90 LEU A N 1
ATOM 721 C CA . LEU A 1 90 ? -3.019 -13.675 5.889 1.00 73.62 90 LEU A CA 1
ATOM 722 C C . LEU A 1 90 ? -3.619 -12.619 6.831 1.00 73.62 90 LEU A C 1
ATOM 724 O O . LEU A 1 90 ? -3.598 -12.807 8.048 1.00 73.62 90 LEU A O 1
ATOM 728 N N . VAL A 1 91 ? -4.179 -11.541 6.272 1.00 72.06 91 VAL A N 1
ATOM 729 C CA . VAL A 1 91 ? -4.801 -10.425 7.003 1.00 72.06 91 VAL A CA 1
ATOM 730 C C . VAL A 1 91 ? -5.943 -10.900 7.898 1.00 72.06 91 VAL A C 1
ATOM 732 O O . VAL A 1 91 ? -6.027 -10.453 9.040 1.00 72.06 91 VAL A O 1
ATOM 735 N N . ASP A 1 92 ? -6.737 -11.875 7.453 1.00 71.25 92 ASP A N 1
ATOM 736 C CA . ASP A 1 92 ? -7.857 -12.423 8.234 1.00 71.25 92 ASP A CA 1
ATOM 737 C C . ASP A 1 92 ? -7.429 -13.044 9.578 1.00 71.25 92 ASP A C 1
ATOM 739 O O . ASP A 1 92 ? -8.235 -13.178 10.500 1.00 71.25 92 ASP A O 1
ATOM 743 N N . LYS A 1 93 ? -6.152 -13.425 9.718 1.00 68.56 93 LYS A N 1
ATOM 744 C CA . LYS A 1 93 ? -5.604 -14.053 10.934 1.00 68.56 93 LYS A CA 1
ATOM 745 C C . LYS A 1 93 ? -4.808 -13.081 11.812 1.00 68.56 93 LYS A C 1
ATOM 747 O O . LYS A 1 93 ? -4.454 -13.433 12.943 1.00 68.56 93 LYS A O 1
ATOM 752 N N . ILE A 1 94 ? -4.514 -11.880 11.316 1.00 69.75 94 ILE A N 1
ATOM 753 C CA . ILE A 1 94 ? -3.662 -10.892 11.985 1.00 69.75 94 ILE A CA 1
ATOM 754 C C . ILE A 1 94 ? -4.522 -9.917 12.796 1.00 69.75 94 ILE A C 1
ATOM 756 O O . ILE A 1 94 ? -5.605 -9.508 12.389 1.00 69.75 94 ILE A O 1
ATOM 760 N N . ASN A 1 95 ? -4.037 -9.529 13.976 1.00 67.25 95 ASN A N 1
ATOM 761 C CA . ASN A 1 95 ? -4.699 -8.522 14.798 1.00 67.25 95 ASN A CA 1
ATOM 762 C C . ASN A 1 95 ? -4.692 -7.152 14.086 1.00 67.25 95 ASN A C 1
ATOM 764 O O . ASN A 1 95 ? -3.604 -6.640 13.806 1.00 67.25 95 ASN A O 1
ATOM 768 N N . PRO A 1 96 ? -5.846 -6.487 13.886 1.00 64.12 96 PRO A N 1
ATOM 769 C CA . PRO A 1 96 ? -5.910 -5.185 13.216 1.00 64.12 96 PRO A CA 1
ATOM 770 C C . PRO A 1 96 ? -5.005 -4.115 13.847 1.00 64.12 96 PRO A C 1
ATOM 772 O O . PRO A 1 96 ? -4.453 -3.275 13.139 1.00 64.12 96 PRO A O 1
ATOM 775 N N . LYS A 1 97 ? -4.793 -4.164 15.174 1.00 62.28 97 LYS A N 1
ATOM 776 C CA . LYS A 1 97 ? -3.908 -3.222 15.889 1.00 62.28 97 LYS A CA 1
ATOM 777 C C . LYS A 1 97 ? -2.419 -3.471 15.658 1.00 62.28 97 LYS A C 1
ATOM 779 O O . LYS A 1 97 ? -1.635 -2.535 15.756 1.00 62.28 97 LYS A O 1
ATOM 784 N N . ALA A 1 98 ? -2.023 -4.713 15.393 1.00 58.22 98 ALA A N 1
ATOM 785 C CA . ALA A 1 98 ? -0.652 -5.034 15.003 1.00 58.22 98 ALA A CA 1
ATOM 786 C C . ALA A 1 98 ? -0.437 -4.919 13.498 1.00 58.22 98 ALA A C 1
ATOM 788 O O . ALA A 1 98 ? 0.704 -4.907 13.056 1.00 58.22 98 ALA A O 1
ATOM 789 N N . MET A 1 99 ? -1.517 -4.814 12.727 1.00 59.62 99 MET A N 1
ATOM 790 C CA . MET A 1 99 ? -1.472 -4.600 11.292 1.00 59.62 99 MET A CA 1
ATOM 791 C C . MET A 1 99 ? -1.156 -3.139 10.958 1.00 59.62 99 MET A C 1
ATOM 793 O O . MET A 1 99 ? -0.343 -2.885 10.080 1.00 59.62 99 MET A O 1
ATOM 797 N N . THR A 1 100 ? -1.714 -2.169 11.687 1.00 57.53 100 THR A N 1
ATOM 798 C CA . THR A 1 100 ? -1.567 -0.741 11.356 1.00 57.53 100 THR A CA 1
ATOM 799 C C . THR A 1 100 ? -0.118 -0.252 11.310 1.00 57.53 100 THR A C 1
ATOM 801 O O . THR A 1 100 ? 0.229 0.433 10.365 1.00 57.53 100 THR A O 1
ATOM 804 N N . GLY A 1 101 ? 0.759 -0.607 12.253 1.00 59.66 101 GLY A N 1
ATOM 805 C CA . GLY A 1 101 ? 2.144 -0.094 12.272 1.00 59.66 101 GLY A CA 1
ATOM 806 C C . GLY A 1 101 ? 3.081 -0.696 11.205 1.00 59.66 101 GLY A C 1
ATOM 807 O O . GLY A 1 101 ? 3.617 0.037 10.376 1.00 59.66 101 GLY A O 1
ATOM 808 N N . PRO A 1 102 ? 3.297 -2.023 11.191 1.00 55.81 102 PRO A N 1
ATOM 809 C CA . PRO A 1 102 ? 4.216 -2.684 10.264 1.00 55.81 102 PRO A CA 1
ATOM 810 C C . PRO A 1 102 ? 3.720 -2.720 8.813 1.00 55.81 102 PRO A C 1
ATOM 812 O O . PRO A 1 102 ? 4.544 -2.655 7.909 1.00 55.81 102 PRO A O 1
ATOM 815 N N . VAL A 1 103 ? 2.405 -2.789 8.557 1.00 57.81 103 VAL A N 1
ATOM 816 C CA . VAL A 1 103 ? 1.869 -2.799 7.176 1.00 57.81 103 VAL A CA 1
ATOM 817 C C . VAL A 1 103 ? 1.988 -1.423 6.526 1.00 57.81 103 VAL A C 1
ATOM 819 O O . VAL A 1 103 ? 2.295 -1.340 5.343 1.00 57.81 103 VAL A O 1
ATOM 822 N N . LEU A 1 104 ? 1.841 -0.342 7.296 1.00 51.81 104 LEU A N 1
ATOM 823 C CA . LEU A 1 104 ? 2.131 1.027 6.848 1.00 51.81 104 LEU A CA 1
ATOM 824 C C . LEU A 1 104 ? 3.569 1.181 6.330 1.00 51.81 104 LEU A C 1
ATOM 826 O O . LEU A 1 104 ? 3.791 1.855 5.329 1.00 51.81 104 LEU A O 1
ATOM 830 N N . ILE A 1 105 ? 4.528 0.555 7.017 1.00 55.28 105 ILE A N 1
ATOM 831 C CA . ILE A 1 105 ? 5.958 0.640 6.694 1.00 55.28 105 ILE A CA 1
ATOM 832 C C . ILE A 1 105 ? 6.331 -0.355 5.584 1.00 55.28 105 ILE A C 1
ATOM 834 O O . ILE A 1 105 ? 7.111 -0.016 4.703 1.00 55.28 105 ILE A O 1
ATOM 838 N N . GLY A 1 106 ? 5.762 -1.565 5.603 1.00 53.75 106 GLY A N 1
ATOM 839 C CA . GLY A 1 106 ? 6.105 -2.652 4.680 1.00 53.75 106 GLY A CA 1
ATOM 840 C C . GLY A 1 106 ? 5.314 -2.698 3.369 1.00 53.75 106 GLY A C 1
ATOM 841 O O . GLY A 1 106 ? 5.723 -3.413 2.469 1.00 53.75 106 GLY A O 1
ATOM 842 N N . VAL A 1 107 ? 4.189 -1.982 3.250 1.00 52.78 107 VAL A N 1
ATOM 843 C CA . VAL A 1 107 ? 3.456 -1.814 1.972 1.00 52.78 107 VAL A CA 1
ATOM 844 C C . VAL A 1 107 ? 3.819 -0.486 1.292 1.00 52.78 107 VAL A C 1
ATOM 846 O O . VAL A 1 107 ? 3.566 -0.307 0.103 1.00 52.78 107 VAL A O 1
ATOM 849 N N . GLY A 1 108 ? 4.411 0.454 2.040 1.00 44.50 108 GLY A N 1
ATOM 850 C CA . GLY A 1 108 ? 4.937 1.719 1.520 1.00 44.50 108 GLY A CA 1
ATOM 851 C C . GLY A 1 108 ? 6.347 1.634 0.917 1.00 44.50 108 GLY A C 1
ATOM 852 O O . GLY A 1 108 ? 6.788 2.616 0.324 1.00 44.50 108 GLY A O 1
ATOM 853 N N . LEU A 1 109 ? 7.027 0.491 1.051 1.00 40.62 109 LEU A N 1
ATOM 854 C CA . LEU A 1 109 ? 8.303 0.133 0.416 1.00 40.62 109 LEU A CA 1
ATOM 855 C C . LEU A 1 109 ? 8.074 -1.054 -0.523 1.00 40.62 109 LEU A C 1
ATOM 857 O O . LEU A 1 109 ? 8.679 -1.045 -1.616 1.00 40.62 109 LEU A O 1
#

Foldseek 3Di:
DDPCVQWFADPDDPDPDDPVVVVVVCVVVVVVVVVLVVLLVVLLVCVVCVLVVCVVVCVVPHPDDPVNVVVVVVVVVVVVVVCCVVVVVSVVGTHPNSCSPVVSVVSSD

Organism: Salmonella enterica I (NCBI:txid59201)